Protein AF-A0A960NXD9-F1 (afdb_monomer_lite)

Sequence (59 aa):
MARDELTKESYTTLFPDNFQLTHYAIQVAQKQIQSGNEDLNVTQMLKEIRKNPPEKIEE

Foldseek 3Di:
DDPPDLDPVLVCVLPVDPVLVVVQLVVLQVVCVVVVNPPPDSVVSSVVCSVCPPPDPDD

Secondary structure (DSSP, 8-state):
-------HHHHHHH-SSHHHHHHHHHHHHHHHHHTT--S--HHHHHHHHHHS--S----

pLDDT: mean 75.75, std 11.19, range [36.66, 86.62]

Structure (mmCIF, N/CA/C/O backbone):
data_AF-A0A960NXD9-F1
#
_entry.id   AF-A0A960NXD9-F1
#
loop_
_atom_site.group_PDB
_atom_site.id
_atom_site.type_symbol
_atom_site.label_atom_id
_atom_site.label_alt_id
_atom_site.label_comp_id
_atom_site.label_asym_id
_atom_site.label_entity_id
_atom_site.label_seq_id
_atom_site.pdbx_PDB_ins_code
_atom_site.Cartn_x
_atom_site.Cartn_y
_atom_site.Cartn_z
_atom_site.occupancy
_atom_site.B_iso_or_equiv
_atom_site.auth_seq_id
_atom_site.auth_comp_id
_atom_site.auth_asym_id
_atom_site.auth_atom_id
_atom_site.pdbx_PDB_model_num
ATOM 1 N N . MET A 1 1 ? -12.866 -16.820 -13.144 1.00 36.66 1 MET A N 1
ATOM 2 C CA . MET A 1 1 ? -12.664 -16.376 -11.748 1.00 36.66 1 MET A CA 1
ATOM 3 C C . MET A 1 1 ? -11.286 -15.743 -11.688 1.00 36.66 1 MET A C 1
ATOM 5 O O . MET A 1 1 ? -10.306 -16.462 -11.827 1.00 36.66 1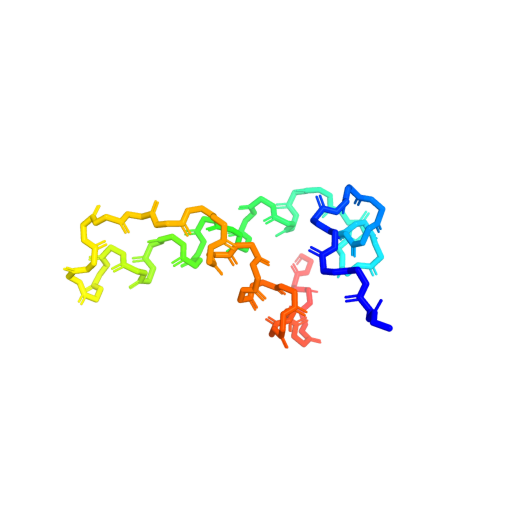 MET A O 1
ATOM 9 N N . ALA A 1 2 ? -11.207 -14.411 -11.659 1.00 43.44 2 ALA A N 1
ATOM 10 C CA . ALA A 1 2 ? -9.928 -13.706 -11.671 1.00 43.44 2 ALA A CA 1
ATOM 11 C C . ALA A 1 2 ? -9.218 -13.970 -10.341 1.00 43.44 2 ALA A C 1
ATOM 13 O O . ALA A 1 2 ? -9.737 -13.637 -9.279 1.00 43.44 2 ALA A O 1
ATOM 14 N N . ARG A 1 3 ? -8.075 -14.650 -10.413 1.00 50.75 3 ARG A N 1
ATOM 15 C CA . ARG A 1 3 ? -7.199 -14.898 -9.275 1.00 50.75 3 ARG A CA 1
ATOM 16 C C . ARG A 1 3 ? -6.726 -13.547 -8.749 1.00 50.75 3 ARG A C 1
ATOM 18 O O . ARG A 1 3 ? -5.968 -12.840 -9.402 1.00 50.75 3 ARG A O 1
ATOM 25 N N . ASP A 1 4 ? -7.231 -13.180 -7.580 1.00 58.06 4 ASP A N 1
ATOM 26 C CA . ASP A 1 4 ? -6.809 -12.026 -6.785 1.00 58.06 4 ASP A CA 1
ATOM 27 C C . ASP A 1 4 ? -5.431 -12.318 -6.151 1.00 58.06 4 ASP A C 1
ATOM 29 O O . ASP A 1 4 ? -5.241 -12.234 -4.939 1.00 58.06 4 ASP A O 1
ATOM 33 N N . GLU A 1 5 ? -4.480 -12.791 -6.960 1.00 65.62 5 GLU A N 1
ATOM 34 C CA . GLU A 1 5 ? -3.158 -13.180 -6.486 1.00 65.62 5 GLU A CA 1
ATOM 35 C C . GLU A 1 5 ? -2.338 -11.915 -6.223 1.00 65.62 5 GLU A C 1
ATOM 37 O O . GLU A 1 5 ? -2.054 -11.124 -7.122 1.00 65.62 5 GLU A O 1
ATOM 42 N N . LEU A 1 6 ? -1.973 -11.722 -4.954 1.00 73.69 6 LEU A N 1
ATOM 43 C CA . LEU A 1 6 ? -1.053 -10.688 -4.489 1.00 73.69 6 LEU A CA 1
ATOM 44 C C . LEU A 1 6 ? 0.375 -11.056 -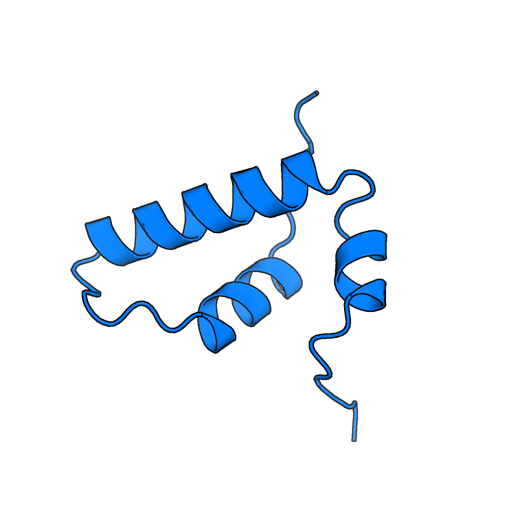4.925 1.00 73.69 6 LEU A C 1
ATOM 46 O O . LEU A 1 6 ? 1.210 -11.433 -4.104 1.00 73.69 6 LEU A O 1
ATOM 50 N N . THR A 1 7 ? 0.640 -11.027 -6.231 1.00 79.31 7 THR A N 1
ATOM 51 C CA . THR A 1 7 ? 1.955 -11.372 -6.784 1.00 79.31 7 THR A CA 1
ATOM 52 C C . THR A 1 7 ? 2.862 -10.156 -6.832 1.00 79.31 7 THR A C 1
ATOM 54 O O . THR A 1 7 ? 2.416 -9.040 -7.096 1.00 79.31 7 THR A O 1
ATOM 57 N N . LYS A 1 8 ? 4.167 -10.382 -6.651 1.00 75.44 8 LYS A N 1
ATOM 58 C CA . LYS A 1 8 ? 5.192 -9.351 -6.853 1.00 75.44 8 LYS A CA 1
ATOM 59 C C . LYS A 1 8 ? 5.047 -8.680 -8.224 1.00 75.44 8 LYS A C 1
ATOM 61 O O . LYS A 1 8 ? 5.110 -7.461 -8.302 1.00 75.44 8 LYS A O 1
ATOM 66 N N . GLU A 1 9 ? 4.783 -9.471 -9.263 1.00 77.94 9 GLU A N 1
ATOM 67 C CA . GLU A 1 9 ? 4.594 -9.001 -10.641 1.00 77.94 9 GLU A CA 1
ATOM 68 C C . GLU A 1 9 ? 3.463 -7.971 -10.751 1.00 77.94 9 GLU A C 1
ATOM 70 O O . GLU A 1 9 ? 3.646 -6.916 -11.357 1.00 77.94 9 GLU A O 1
ATOM 75 N N . SER A 1 10 ? 2.334 -8.224 -10.078 1.00 76.94 10 SER A N 1
ATOM 76 C CA . SER A 1 10 ? 1.181 -7.316 -10.069 1.00 76.94 10 SER A CA 1
ATOM 77 C C . SER A 1 10 ? 1.520 -5.949 -9.473 1.00 76.94 10 SER A C 1
ATOM 79 O O . SER A 1 10 ? 1.034 -4.931 -9.957 1.00 76.94 10 SER A O 1
ATOM 81 N N . TYR A 1 11 ? 2.367 -5.908 -8.442 1.00 78.31 11 TYR A N 1
ATOM 82 C CA . TYR A 1 11 ? 2.791 -4.652 -7.821 1.00 78.31 11 TYR A CA 1
ATOM 83 C C . TYR A 1 11 ? 3.920 -3.970 -8.584 1.00 78.31 11 TYR A C 1
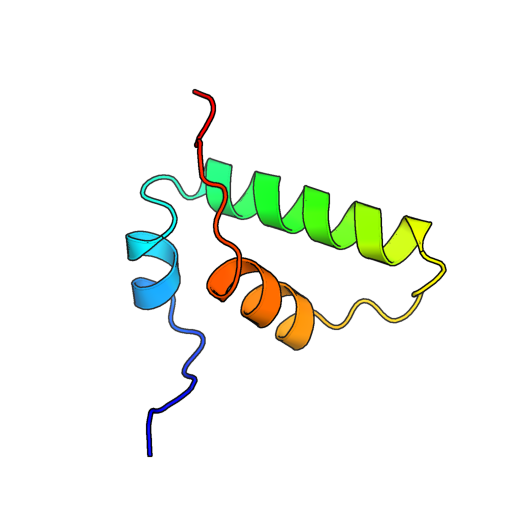ATOM 85 O O . TYR A 1 11 ? 3.922 -2.749 -8.644 1.00 78.31 11 TYR A O 1
ATOM 93 N N . THR A 1 12 ? 4.820 -4.711 -9.234 1.00 77.62 12 THR A N 1
ATOM 94 C CA . THR A 1 12 ? 5.863 -4.107 -10.085 1.00 77.62 12 THR A CA 1
ATOM 95 C C . THR A 1 12 ? 5.303 -3.438 -11.341 1.00 77.62 12 THR A C 1
ATOM 97 O O . THR A 1 12 ? 5.921 -2.525 -11.874 1.00 77.62 12 THR A O 1
ATOM 100 N N . THR A 1 13 ? 4.126 -3.855 -11.825 1.00 78.19 13 THR A N 1
ATOM 101 C CA . THR A 1 13 ? 3.430 -3.146 -12.915 1.00 78.19 13 THR A CA 1
ATOM 102 C C . THR A 1 13 ? 2.792 -1.838 -12.439 1.00 78.19 13 THR A C 1
ATOM 104 O O . THR A 1 13 ? 2.693 -0.891 -13.210 1.00 78.19 13 THR A O 1
ATOM 107 N N . LEU A 1 14 ? 2.353 -1.786 -11.178 1.00 75.62 14 LEU A N 1
ATOM 108 C CA . LEU A 1 14 ? 1.728 -0.604 -10.573 1.00 75.62 14 LEU A CA 1
ATOM 109 C C . LEU A 1 14 ? 2.758 0.390 -10.020 1.00 75.62 14 LEU A C 1
ATOM 111 O O . LEU A 1 14 ? 2.511 1.590 -10.008 1.00 75.62 14 LEU A O 1
ATOM 115 N N . PHE A 1 15 ? 3.902 -0.122 -9.575 1.00 78.56 15 PHE A N 1
ATOM 116 C CA . PHE A 1 15 ? 5.004 0.624 -8.990 1.00 78.56 15 PHE A CA 1
ATOM 117 C C . PHE A 1 15 ? 6.296 0.188 -9.691 1.00 78.56 15 PHE A C 1
ATOM 119 O O . PHE A 1 15 ? 6.849 -0.860 -9.347 1.00 78.56 15 PHE A O 1
ATOM 126 N N . PRO A 1 16 ? 6.780 0.952 -10.686 1.00 72.31 16 PRO A N 1
ATOM 127 C CA . PRO A 1 16 ? 8.032 0.640 -11.373 1.00 72.31 16 PRO A CA 1
ATOM 128 C C . PRO A 1 16 ? 9.243 0.710 -10.429 1.00 72.31 16 PRO A C 1
ATOM 130 O O . PRO A 1 16 ? 10.251 0.050 -10.679 1.00 72.31 16 PRO A O 1
ATOM 133 N N . ASP A 1 17 ? 9.127 1.454 -9.324 1.00 79.75 17 ASP A N 1
ATOM 134 C CA . ASP A 1 17 ? 10.110 1.503 -8.248 1.00 79.75 17 ASP A CA 1
ATOM 135 C C . ASP A 1 17 ? 9.564 0.885 -6.945 1.00 79.75 17 ASP A C 1
ATOM 137 O O . ASP A 1 17 ? 8.500 1.239 -6.427 1.00 79.75 17 ASP A O 1
ATOM 141 N N . ASN A 1 18 ? 10.349 -0.025 -6.364 1.00 77.56 18 ASN A N 1
ATOM 142 C CA . ASN A 1 18 ? 10.050 -0.658 -5.079 1.00 77.56 18 ASN A CA 1
ATOM 143 C C . ASN A 1 18 ? 10.042 0.344 -3.914 1.00 77.56 18 ASN A C 1
ATOM 145 O O . ASN A 1 18 ? 9.353 0.113 -2.911 1.00 77.56 18 ASN A O 1
ATOM 149 N N . PHE A 1 19 ? 10.800 1.439 -4.013 1.00 81.19 19 PHE A N 1
ATOM 150 C CA . PHE A 1 19 ? 10.802 2.482 -2.991 1.00 81.19 19 PHE A CA 1
ATOM 151 C C . PHE A 1 19 ? 9.433 3.167 -2.908 1.00 81.19 19 PHE A C 1
ATOM 153 O O . PHE A 1 19 ? 8.908 3.368 -1.814 1.00 81.19 19 PHE A O 1
ATOM 160 N N . GLN A 1 20 ? 8.796 3.407 -4.054 1.00 81.75 20 GLN A N 1
ATOM 161 C CA . GLN A 1 20 ? 7.467 4.017 -4.144 1.00 81.75 20 GLN A CA 1
ATOM 162 C C . GLN A 1 20 ? 6.377 3.094 -3.600 1.00 81.75 20 GLN A C 1
ATOM 164 O O . GLN A 1 20 ? 5.518 3.545 -2.842 1.00 81.75 20 GLN A O 1
ATOM 169 N N . LEU A 1 21 ? 6.452 1.792 -3.898 1.00 83.69 21 LEU A N 1
ATOM 170 C CA . LEU A 1 21 ? 5.560 0.796 -3.294 1.00 83.69 21 LEU A CA 1
ATOM 171 C C . LEU A 1 21 ? 5.673 0.807 -1.763 1.00 83.69 21 LEU A C 1
ATOM 173 O O . LEU A 1 21 ? 4.662 0.803 -1.061 1.00 83.69 21 LEU A O 1
ATOM 177 N N . THR A 1 22 ? 6.904 0.835 -1.249 1.00 84.50 22 THR A N 1
ATOM 178 C CA . THR A 1 22 ? 7.169 0.845 0.196 1.00 84.50 22 THR A CA 1
ATOM 179 C C . THR A 1 22 ? 6.649 2.129 0.836 1.00 84.50 22 THR A C 1
ATOM 181 O O . THR A 1 22 ? 5.960 2.074 1.853 1.00 84.50 22 THR A O 1
ATOM 184 N N . HIS A 1 23 ? 6.922 3.281 0.221 1.00 85.62 23 HIS A N 1
ATOM 185 C CA . HIS A 1 23 ? 6.445 4.577 0.690 1.00 85.62 23 HIS A CA 1
ATOM 186 C C . HIS A 1 23 ? 4.916 4.623 0.749 1.00 85.62 23 HIS A C 1
ATOM 188 O O . HIS A 1 23 ? 4.336 4.992 1.771 1.00 85.62 23 HIS A O 1
ATOM 194 N N . TYR A 1 24 ? 4.255 4.175 -0.315 1.00 84.50 24 TYR A N 1
ATOM 195 C CA . TYR A 1 24 ? 2.802 4.154 -0.387 1.00 84.50 24 TYR A CA 1
ATOM 196 C C . TYR A 1 24 ? 2.192 3.177 0.631 1.00 84.50 24 TYR A C 1
ATOM 198 O O . TYR A 1 24 ? 1.227 3.517 1.315 1.00 84.50 24 TYR A O 1
ATOM 206 N N . ALA A 1 25 ? 2.792 1.998 0.824 1.00 85.00 25 ALA A N 1
ATOM 207 C CA . ALA A 1 25 ? 2.363 1.058 1.859 1.00 85.00 25 ALA A CA 1
ATOM 208 C C . ALA A 1 25 ? 2.457 1.660 3.271 1.00 85.00 25 ALA A C 1
ATOM 210 O O . ALA A 1 25 ? 1.537 1.492 4.072 1.00 85.00 25 ALA A O 1
ATOM 211 N N . ILE A 1 26 ? 3.521 2.417 3.560 1.00 86.38 26 ILE A N 1
ATOM 212 C CA . ILE A 1 26 ? 3.672 3.142 4.829 1.00 86.38 26 ILE A CA 1
ATOM 213 C C . ILE A 1 26 ? 2.570 4.197 4.987 1.00 86.38 26 ILE A C 1
ATOM 215 O O . ILE A 1 26 ? 1.966 4.280 6.055 1.00 86.38 26 ILE A O 1
ATOM 219 N N . GLN A 1 27 ? 2.262 4.969 3.941 1.00 86.62 27 GLN A N 1
ATOM 220 C CA . GLN A 1 27 ? 1.193 5.974 3.990 1.00 86.62 27 GLN A CA 1
ATOM 221 C C . GLN A 1 27 ? -0.182 5.350 4.269 1.00 86.62 27 GLN A C 1
ATOM 223 O O . GLN A 1 27 ? -0.947 5.873 5.084 1.00 86.62 27 GLN A O 1
ATOM 228 N N . VAL A 1 28 ? -0.506 4.227 3.619 1.00 84.56 28 VAL A N 1
ATOM 229 C CA . VAL A 1 28 ? -1.774 3.521 3.858 1.00 84.56 28 VAL A CA 1
ATOM 230 C C . VAL A 1 28 ? -1.820 2.976 5.286 1.00 84.56 28 VAL A C 1
ATOM 232 O O . VAL A 1 28 ? -2.821 3.175 5.975 1.00 84.56 28 VAL A O 1
ATOM 235 N N . ALA A 1 29 ? -0.730 2.378 5.774 1.00 84.50 29 ALA A N 1
ATOM 236 C CA . ALA A 1 29 ? -0.650 1.897 7.151 1.00 84.50 29 ALA A CA 1
ATOM 237 C C . ALA A 1 29 ? -0.838 3.028 8.175 1.00 84.50 29 ALA A C 1
ATOM 239 O O . ALA A 1 29 ? -1.616 2.889 9.117 1.00 84.50 29 ALA A O 1
ATOM 240 N N . GLN A 1 30 ? -0.197 4.180 7.961 1.00 85.81 30 GLN A N 1
ATOM 241 C CA . GLN A 1 30 ? -0.361 5.357 8.819 1.00 85.81 30 GLN A CA 1
ATOM 242 C C . GLN A 1 30 ? -1.810 5.857 8.844 1.00 85.81 30 GLN A C 1
ATOM 244 O O . GLN A 1 30 ? -2.320 6.168 9.920 1.00 85.81 30 GLN A O 1
ATOM 249 N N . LYS A 1 31 ? -2.500 5.893 7.696 1.00 84.56 31 LYS A N 1
ATOM 250 C CA . LYS A 1 31 ? -3.924 6.267 7.630 1.00 84.56 31 LYS A CA 1
ATOM 251 C C . LYS A 1 31 ? -4.818 5.293 8.396 1.00 84.56 31 LYS A C 1
ATOM 253 O O . LYS A 1 31 ? -5.733 5.737 9.088 1.00 84.56 31 LYS A O 1
ATOM 258 N N . GLN A 1 32 ? -4.563 3.988 8.291 1.00 80.88 32 GLN A N 1
ATOM 259 C CA . GLN A 1 32 ? -5.332 2.978 9.026 1.00 80.88 32 GLN A CA 1
ATOM 260 C C . GLN A 1 32 ? -5.138 3.125 10.543 1.00 80.88 32 GLN A C 1
ATOM 262 O O . GLN A 1 32 ? -6.128 3.180 11.273 1.00 80.88 32 GLN A O 1
ATOM 267 N N . ILE A 1 33 ? -3.894 3.319 10.996 1.00 82.81 33 ILE A N 1
ATOM 268 C CA . ILE A 1 33 ? -3.574 3.575 12.410 1.00 82.81 33 ILE A CA 1
ATOM 269 C C . ILE A 1 33 ? -4.265 4.858 12.904 1.00 82.81 33 ILE A C 1
ATOM 271 O O . ILE A 1 33 ? -4.916 4.849 13.945 1.00 82.81 33 ILE A O 1
ATOM 275 N N . GLN A 1 34 ? -4.192 5.955 12.140 1.00 83.25 34 GLN A N 1
ATOM 276 C CA . GLN A 1 34 ? -4.860 7.221 12.485 1.00 83.25 34 GLN A CA 1
ATOM 277 C C . GLN A 1 34 ? -6.389 7.103 12.544 1.00 83.25 34 GLN A C 1
ATOM 279 O O . GLN A 1 34 ? -7.030 7.827 13.301 1.00 83.25 34 GLN A O 1
ATOM 284 N N . SER A 1 35 ? -6.973 6.187 11.770 1.00 82.19 35 SER A N 1
ATOM 285 C CA . SER A 1 35 ? -8.420 5.940 11.751 1.00 82.19 35 SER A CA 1
ATOM 286 C C . SER A 1 35 ? -8.907 5.100 12.941 1.00 82.19 35 SER A C 1
ATOM 288 O O . SER A 1 35 ? -10.089 4.770 13.003 1.00 82.19 35 SER A O 1
ATOM 290 N N . GLY A 1 36 ? -8.019 4.742 13.878 1.00 78.94 36 GLY A N 1
ATOM 291 C CA . GLY A 1 36 ? -8.338 3.898 15.032 1.00 78.94 36 GLY A CA 1
ATOM 292 C C . GLY A 1 36 ? -8.404 2.408 14.701 1.00 78.94 36 GLY A C 1
ATOM 293 O O . GLY A 1 36 ? -8.942 1.632 15.485 1.00 78.94 36 GLY A O 1
ATOM 294 N N . ASN A 1 37 ? -7.885 2.002 13.538 1.00 76.12 37 ASN A N 1
ATOM 295 C CA . ASN A 1 37 ? -7.810 0.601 13.153 1.00 76.12 37 ASN A CA 1
ATOM 296 C C . ASN A 1 37 ? -6.466 0.033 13.631 1.00 76.12 37 ASN A C 1
ATOM 298 O O . ASN A 1 37 ? -5.461 0.094 12.921 1.00 76.12 37 ASN A O 1
ATOM 302 N N . GLU A 1 38 ? -6.435 -0.440 14.878 1.00 68.81 38 GLU A N 1
ATOM 303 C CA . GLU A 1 38 ? -5.224 -0.984 15.514 1.00 68.81 38 GLU A CA 1
ATOM 304 C C . GLU A 1 38 ? -4.803 -2.336 14.907 1.00 68.81 38 GLU A C 1
ATOM 306 O O . GLU A 1 38 ? -3.612 -2.646 14.846 1.00 68.81 38 GLU A O 1
ATOM 311 N N . ASP A 1 39 ? -5.757 -3.106 14.373 1.00 71.94 39 ASP A N 1
ATOM 312 C CA . ASP A 1 39 ? -5.499 -4.339 13.626 1.00 71.94 39 ASP A CA 1
ATOM 313 C C . ASP A 1 39 ? -5.158 -4.026 12.162 1.00 71.94 39 ASP A C 1
ATOM 315 O O . ASP A 1 39 ? -6.002 -4.065 11.258 1.00 71.94 39 ASP A O 1
ATOM 319 N N . LEU A 1 40 ? -3.882 -3.719 11.914 1.00 72.38 40 LEU A N 1
ATOM 320 C CA . LEU A 1 40 ? -3.361 -3.507 10.565 1.00 72.38 40 LEU A CA 1
ATOM 321 C C . LEU A 1 40 ? -3.454 -4.803 9.738 1.00 72.38 40 LEU A C 1
ATOM 323 O O . LEU A 1 40 ? -2.573 -5.669 9.777 1.00 72.38 40 LEU A O 1
ATOM 327 N N . ASN A 1 41 ? -4.499 -4.929 8.922 1.00 82.38 41 ASN A N 1
ATOM 328 C CA . ASN A 1 41 ? -4.638 -6.054 8.006 1.00 82.38 41 ASN A CA 1
ATOM 329 C C . ASN A 1 41 ? -3.821 -5.816 6.727 1.00 82.38 41 ASN A C 1
ATOM 331 O O . ASN A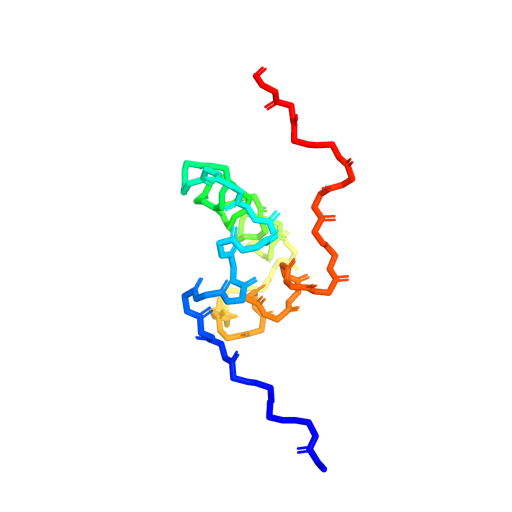 1 41 ? -4.283 -5.205 5.759 1.00 82.38 41 ASN A O 1
ATOM 335 N N . VAL A 1 42 ? -2.607 -6.369 6.701 1.00 80.69 42 VAL A N 1
ATOM 336 C CA . VAL A 1 42 ? -1.666 -6.260 5.571 1.00 80.69 42 VAL A CA 1
ATOM 337 C C . VAL A 1 42 ? -2.282 -6.739 4.249 1.00 80.69 42 VAL A C 1
ATOM 339 O O . VAL A 1 42 ? -2.046 -6.145 3.200 1.00 80.69 42 VAL A O 1
ATOM 342 N N . THR A 1 43 ? -3.114 -7.785 4.269 1.00 83.00 43 THR A N 1
ATOM 343 C CA . THR A 1 43 ? -3.787 -8.287 3.060 1.00 83.00 43 THR A CA 1
ATOM 344 C C . THR A 1 43 ? -4.809 -7.286 2.522 1.00 83.00 43 THR A C 1
ATOM 346 O O . THR A 1 43 ? -4.893 -7.095 1.307 1.00 83.00 43 THR A O 1
ATOM 349 N N . GLN A 1 44 ? -5.587 -6.639 3.392 1.00 81.19 44 GLN A N 1
ATOM 350 C CA . GLN A 1 44 ? -6.516 -5.583 2.980 1.00 81.19 44 GLN A CA 1
ATOM 351 C C . GLN A 1 44 ? -5.763 -4.352 2.483 1.00 81.19 44 GLN A C 1
ATOM 353 O O . GLN A 1 44 ? -6.100 -3.851 1.415 1.00 81.19 44 GLN A O 1
ATOM 358 N N . MET A 1 45 ? -4.698 -3.950 3.178 1.00 83.50 45 MET A N 1
ATOM 359 C CA . MET A 1 45 ? -3.825 -2.852 2.765 1.00 83.50 45 MET A CA 1
ATOM 360 C C . MET A 1 45 ? -3.284 -3.074 1.346 1.00 83.50 45 MET A C 1
ATOM 362 O O . MET A 1 45 ? -3.461 -2.234 0.472 1.00 83.50 45 MET A O 1
ATOM 366 N N . LEU A 1 46 ? -2.706 -4.244 1.065 1.00 83.38 46 LEU A N 1
ATOM 367 C CA . LEU A 1 46 ? -2.203 -4.578 -0.270 1.00 83.38 46 LEU A CA 1
ATOM 368 C C . LEU A 1 46 ? -3.315 -4.546 -1.336 1.00 83.38 46 LEU A C 1
ATOM 370 O O . LEU A 1 46 ? -3.094 -4.060 -2.450 1.00 83.38 46 LEU A O 1
ATOM 374 N N . LYS A 1 47 ? -4.525 -5.011 -1.007 1.00 84.31 47 LYS A N 1
ATOM 375 C CA . LYS A 1 47 ? -5.683 -4.922 -1.912 1.00 84.31 47 LYS A CA 1
ATOM 376 C C . LYS A 1 47 ? -6.116 -3.479 -2.167 1.00 84.31 47 LYS A C 1
ATOM 378 O O . LYS A 1 47 ? -6.478 -3.165 -3.298 1.00 84.31 47 LYS A O 1
ATOM 383 N N . GLU A 1 48 ? -6.083 -2.612 -1.160 1.00 81.25 48 GLU A N 1
ATOM 384 C CA . GLU A 1 48 ? -6.373 -1.182 -1.319 1.00 81.25 48 GLU A CA 1
ATOM 385 C C . GLU A 1 48 ? -5.344 -0.502 -2.216 1.00 81.25 48 GLU A C 1
ATOM 387 O O . GLU A 1 48 ? -5.734 0.198 -3.148 1.00 81.25 48 GLU A O 1
ATOM 392 N N . ILE A 1 49 ? -4.058 -0.794 -2.009 1.00 83.62 49 ILE A N 1
ATOM 393 C CA . ILE A 1 49 ? -2.956 -0.294 -2.842 1.00 83.62 49 ILE A CA 1
ATOM 394 C C . ILE A 1 49 ? -3.154 -0.680 -4.310 1.00 83.62 49 ILE A C 1
ATOM 396 O O . ILE A 1 49 ? -2.959 0.134 -5.208 1.00 83.62 49 ILE A O 1
ATOM 400 N N . ARG A 1 50 ? -3.591 -1.916 -4.565 1.00 82.06 50 ARG A N 1
ATOM 401 C CA . ARG A 1 50 ? -3.889 -2.388 -5.922 1.00 82.06 50 ARG A CA 1
ATOM 402 C C . ARG A 1 50 ? -5.114 -1.701 -6.534 1.00 82.06 50 ARG A C 1
ATOM 404 O O . ARG A 1 50 ? -5.144 -1.486 -7.741 1.00 82.06 50 ARG A O 1
ATOM 411 N N . LYS A 1 51 ? -6.147 -1.426 -5.732 1.00 81.38 51 LYS A N 1
ATOM 412 C CA . LYS A 1 51 ? -7.398 -0.807 -6.202 1.00 81.38 51 LYS A CA 1
ATOM 413 C C . LYS A 1 51 ? -7.256 0.689 -6.461 1.00 81.38 51 LYS A C 1
ATOM 415 O O . LYS A 1 51 ? -7.903 1.190 -7.371 1.00 81.38 51 LYS A O 1
ATOM 420 N N . ASN A 1 52 ? -6.435 1.368 -5.667 1.00 80.12 52 ASN A N 1
ATOM 421 C CA . ASN A 1 52 ? -6.218 2.807 -5.737 1.00 80.12 52 ASN A CA 1
ATOM 422 C C . ASN A 1 52 ? -4.713 3.104 -5.828 1.00 80.12 52 ASN A C 1
ATOM 424 O O . ASN A 1 52 ? -4.156 3.676 -4.890 1.00 80.12 52 ASN A O 1
ATOM 428 N N . PRO A 1 53 ? -4.026 2.699 -6.911 1.00 74.38 53 PRO A N 1
ATOM 429 C CA . PRO A 1 53 ? -2.641 3.105 -7.103 1.00 74.38 53 PRO A CA 1
ATOM 430 C C . PRO A 1 53 ? -2.567 4.643 -7.173 1.00 74.38 53 PRO A C 1
ATOM 432 O O . PRO A 1 53 ? -3.513 5.279 -7.648 1.00 74.38 53 PRO A O 1
ATOM 435 N N . PRO A 1 54 ? -1.484 5.269 -6.687 1.00 70.31 54 PRO A N 1
ATOM 436 C CA . PRO A 1 54 ? -1.340 6.719 -6.756 1.00 70.31 54 PRO A CA 1
ATOM 437 C C . PRO A 1 54 ? -1.346 7.196 -8.219 1.00 70.31 54 PRO A C 1
ATOM 439 O O . PRO A 1 54 ? -0.582 6.698 -9.040 1.00 70.31 54 PRO A O 1
ATOM 442 N N . GLU A 1 55 ? -2.197 8.178 -8.546 1.00 66.56 55 GLU A N 1
ATOM 443 C CA . GLU A 1 55 ? -2.287 8.781 -9.894 1.00 66.56 55 GLU A CA 1
ATOM 444 C C . GLU A 1 55 ? -0.9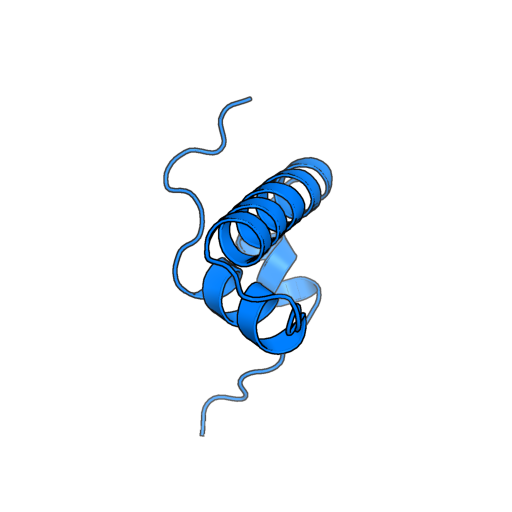92 9.479 -10.324 1.00 66.56 55 GLU A C 1
ATOM 446 O O . GLU A 1 55 ? -0.705 9.598 -11.515 1.00 66.56 55 GLU A O 1
ATOM 451 N N . LYS A 1 56 ? -0.209 9.949 -9.351 1.00 56.31 56 LYS A N 1
ATOM 452 C CA . LYS A 1 56 ? 1.116 10.507 -9.567 1.00 56.31 56 LYS A CA 1
ATOM 453 C C . LYS A 1 56 ? 2.076 9.897 -8.579 1.00 56.31 56 LYS A C 1
ATOM 455 O O . LYS A 1 56 ? 1.959 10.054 -7.368 1.00 56.31 56 LYS A O 1
ATOM 460 N N . ILE A 1 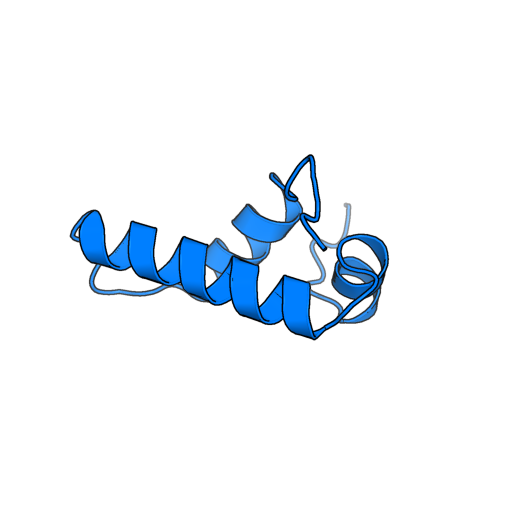57 ? 3.031 9.204 -9.155 1.00 57.41 57 ILE A N 1
ATOM 461 C CA . ILE A 1 57 ? 4.278 8.886 -8.514 1.00 57.41 57 ILE A CA 1
ATOM 462 C C . ILE A 1 57 ? 5.068 10.200 -8.506 1.00 57.41 57 ILE A C 1
ATOM 464 O O . ILE A 1 57 ? 5.568 10.613 -9.549 1.00 57.41 57 ILE A O 1
ATOM 468 N N . GLU A 1 58 ? 5.066 10.927 -7.390 1.00 55.19 58 GLU A N 1
ATOM 469 C CA . GLU A 1 58 ? 5.956 12.082 -7.241 1.00 55.19 58 GLU A CA 1
ATOM 470 C C . GLU A 1 58 ? 7.393 11.552 -7.094 1.00 55.19 58 GLU A C 1
ATOM 472 O O . GLU A 1 58 ? 7.666 10.766 -6.184 1.00 55.19 58 GLU A O 1
ATOM 477 N N . GLU A 1 59 ? 8.252 11.903 -8.061 1.00 50.56 59 GLU A N 1
ATOM 478 C CA . GLU A 1 59 ? 9.708 11.662 -8.059 1.00 50.56 59 GLU A CA 1
ATOM 479 C C . GLU A 1 59 ? 10.425 12.457 -6.961 1.00 50.56 59 GLU A C 1
ATOM 481 O O . GLU A 1 59 ? 10.096 13.653 -6.776 1.00 50.56 59 GLU A O 1
#

Radius of gyration: 11.96 Å; chains: 1; bounding box: 24×28×28 Å